Protein AF-A0AAE3GTF5-F1 (afdb_monomer)

Radius of gyration: 14.33 Å; Cα contacts (8 Å, |Δi|>4): 100; chains: 1; bounding box: 28×35×37 Å

Structure (mmCIF, N/CA/C/O backbone):
data_AF-A0AAE3GTF5-F1
#
_entry.id   AF-A0AAE3GTF5-F1
#
loop_
_atom_site.group_PDB
_atom_site.id
_atom_site.type_symbol
_atom_site.label_atom_id
_atom_site.label_alt_id
_atom_site.label_comp_id
_atom_site.label_asym_id
_atom_site.label_entity_id
_atom_site.label_seq_id
_atom_site.pdbx_PDB_ins_code
_atom_site.Cartn_x
_atom_site.Cartn_y
_atom_site.Cartn_z
_atom_site.occupancy
_atom_site.B_iso_or_equiv
_atom_site.auth_seq_id
_atom_site.auth_comp_id
_atom_site.auth_asym_id
_atom_site.auth_atom_id
_atom_site.pdbx_PDB_model_num
ATOM 1 N N . MET A 1 1 ? -5.995 -5.910 -2.922 1.00 58.06 1 MET A N 1
ATOM 2 C CA . MET A 1 1 ? -6.238 -7.184 -3.639 1.00 58.06 1 MET A CA 1
ATOM 3 C C . MET A 1 1 ? -7.594 -7.686 -3.205 1.00 58.06 1 MET A C 1
ATOM 5 O O . MET A 1 1 ? -7.802 -7.746 -1.999 1.00 58.06 1 MET A O 1
ATOM 9 N N . LYS A 1 2 ? -8.488 -7.978 -4.145 1.00 54.62 2 LYS A N 1
ATOM 10 C CA . LYS A 1 2 ? -9.819 -8.543 -3.888 1.00 54.62 2 LYS A CA 1
ATOM 11 C C . LYS A 1 2 ? -9.832 -9.997 -4.378 1.00 54.62 2 LYS A C 1
ATOM 13 O O . LYS A 1 2 ? -9.192 -10.263 -5.397 1.00 54.62 2 LYS A O 1
ATOM 18 N N . ASP A 1 3 ? -10.472 -10.915 -3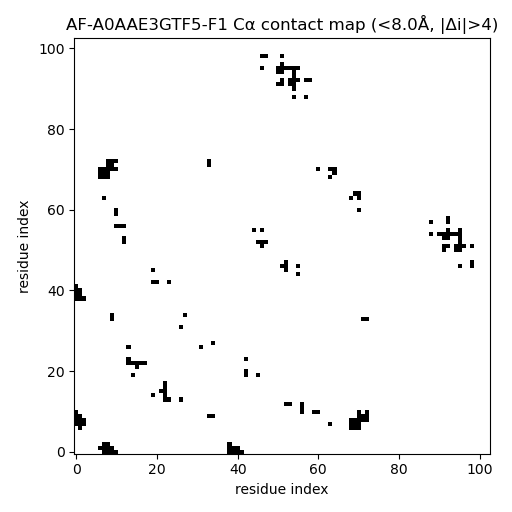.660 1.00 56.72 3 ASP A N 1
ATOM 19 C CA . ASP A 1 3 ? -10.790 -12.254 -4.183 1.00 56.72 3 ASP A CA 1
ATOM 20 C C . ASP A 1 3 ? -12.116 -12.250 -4.970 1.00 56.72 3 ASP A C 1
ATOM 22 O O . ASP A 1 3 ? -12.735 -11.201 -5.160 1.00 56.72 3 ASP A O 1
ATOM 26 N N . ALA A 1 4 ? -12.522 -13.421 -5.475 1.00 53.09 4 ALA A N 1
ATOM 27 C CA . ALA A 1 4 ? -13.746 -13.610 -6.259 1.00 53.09 4 ALA A CA 1
ATOM 28 C C . ALA A 1 4 ? -15.042 -13.281 -5.486 1.00 53.09 4 ALA A C 1
ATOM 30 O O . ALA A 1 4 ? -16.081 -13.090 -6.114 1.00 53.09 4 ALA A O 1
ATOM 31 N N . ASP A 1 5 ? -14.962 -13.162 -4.159 1.00 58.41 5 ASP A N 1
ATOM 32 C CA . ASP A 1 5 ? -16.067 -12.853 -3.250 1.00 58.41 5 ASP A CA 1
ATOM 33 C C . ASP A 1 5 ? -15.998 -11.399 -2.730 1.00 58.41 5 ASP A C 1
ATOM 35 O O . ASP A 1 5 ? -16.644 -11.048 -1.743 1.00 58.41 5 ASP A O 1
ATOM 39 N N . ASP A 1 6 ? -15.203 -10.541 -3.383 1.00 59.53 6 ASP A N 1
ATOM 40 C CA . ASP A 1 6 ? -14.965 -9.139 -3.009 1.00 59.53 6 ASP A CA 1
ATOM 41 C C . ASP A 1 6 ? -14.312 -8.960 -1.617 1.00 59.53 6 ASP A C 1
ATOM 43 O O . ASP A 1 6 ? -14.239 -7.845 -1.085 1.00 59.53 6 ASP A O 1
ATOM 47 N N . ASN A 1 7 ? -13.754 -10.026 -1.024 1.00 60.44 7 ASN A N 1
ATOM 48 C CA . ASN A 1 7 ? -12.992 -9.910 0.213 1.00 60.44 7 ASN A CA 1
ATOM 49 C C . ASN A 1 7 ? -11.632 -9.299 -0.103 1.00 60.44 7 ASN A C 1
ATOM 51 O O . ASN A 1 7 ? -10.881 -9.766 -0.964 1.00 60.44 7 ASN A O 1
ATOM 55 N N . VAL A 1 8 ? -11.256 -8.256 0.629 1.00 62.41 8 VAL A N 1
ATOM 56 C CA . VAL A 1 8 ? -9.901 -7.723 0.521 1.00 62.41 8 VAL A CA 1
ATOM 57 C C . VAL A 1 8 ? -8.921 -8.651 1.224 1.00 62.41 8 VAL A C 1
ATOM 59 O O . VAL A 1 8 ? -8.877 -8.719 2.447 1.00 62.41 8 VAL A O 1
ATOM 62 N N . VAL A 1 9 ? -8.098 -9.328 0.430 1.00 67.19 9 VAL A N 1
ATOM 63 C CA . VAL A 1 9 ? -7.171 -10.365 0.891 1.00 67.19 9 VAL A CA 1
ATOM 64 C C . VAL A 1 9 ? -5.861 -9.758 1.395 1.00 67.19 9 VAL A C 1
ATOM 66 O O . VAL A 1 9 ? -5.313 -10.220 2.387 1.00 67.19 9 VAL A O 1
ATOM 69 N N . TYR A 1 10 ? -5.347 -8.690 0.775 1.00 69.81 10 TYR A N 1
ATOM 70 C CA . TYR A 1 10 ? -4.054 -8.094 1.143 1.00 69.81 10 TYR A CA 1
ATOM 71 C C . TYR A 1 10 ? -3.989 -6.594 0.825 1.00 69.81 10 TYR A C 1
ATOM 73 O O . TYR A 1 10 ? -4.338 -6.152 -0.278 1.00 69.81 10 TYR A O 1
ATOM 81 N N . VAL A 1 11 ? -3.479 -5.826 1.795 1.00 75.44 11 VAL A N 1
AT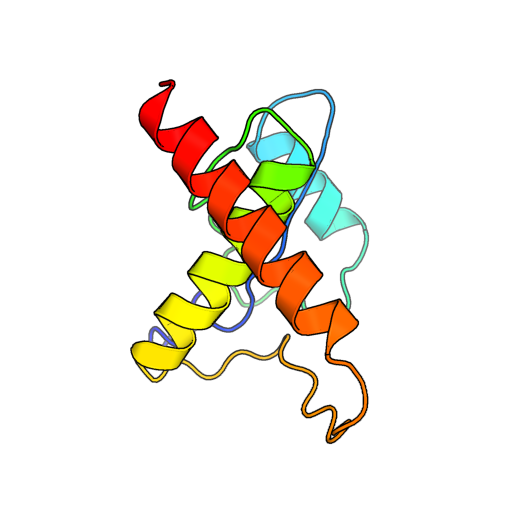OM 82 C CA . VAL A 1 11 ? -3.159 -4.392 1.695 1.00 75.44 11 VAL A CA 1
ATOM 83 C C . VAL A 1 11 ? -1.678 -4.199 2.017 1.00 75.44 11 VAL A C 1
ATOM 85 O O . VAL A 1 11 ? -1.230 -4.439 3.138 1.00 75.44 11 VAL A O 1
ATOM 88 N N . GLY A 1 12 ? -0.889 -3.759 1.047 1.00 75.81 12 GLY A N 1
ATOM 89 C CA . GLY A 1 12 ? 0.540 -3.536 1.237 1.00 75.81 12 GLY A CA 1
ATOM 90 C C . GLY A 1 12 ? 0.987 -2.236 0.603 1.00 75.81 12 GLY A C 1
ATOM 91 O O . GLY A 1 12 ? 0.309 -1.688 -0.260 1.00 75.81 12 GLY A O 1
ATOM 92 N N . LYS A 1 13 ? 2.164 -1.763 1.009 1.00 81.31 13 LYS A N 1
ATOM 93 C CA . LYS A 1 13 ? 2.834 -0.643 0.346 1.00 81.31 13 LYS A CA 1
ATOM 94 C C . LYS A 1 13 ? 3.940 -1.123 -0.585 1.00 81.31 13 LYS A C 1
ATOM 96 O O . LYS A 1 13 ? 4.650 -2.091 -0.288 1.00 81.31 13 LYS A O 1
ATOM 101 N N . ALA A 1 14 ? 4.134 -0.381 -1.665 1.00 81.56 14 ALA A N 1
ATOM 102 C CA . ALA A 1 14 ? 5.280 -0.491 -2.551 1.00 81.56 14 ALA A CA 1
ATOM 103 C C . ALA A 1 14 ? 5.969 0.874 -2.664 1.00 81.56 14 ALA A C 1
ATOM 105 O O . ALA A 1 14 ? 5.337 1.916 -2.527 1.00 81.56 14 ALA A O 1
ATOM 106 N N . SER A 1 15 ? 7.284 0.876 -2.873 1.00 79.19 15 SER A N 1
ATOM 107 C CA . SER A 1 15 ? 8.048 2.103 -3.098 1.00 79.19 15 SER A CA 1
ATOM 108 C C . SER A 1 15 ? 9.130 1.842 -4.131 1.00 79.19 15 SER A C 1
ATOM 110 O O . SER A 1 15 ? 9.879 0.861 -4.044 1.00 79.19 15 SER A O 1
ATOM 112 N N . TYR A 1 16 ? 9.194 2.726 -5.119 1.00 82.00 16 TYR A N 1
ATOM 113 C CA . TYR A 1 16 ? 10.160 2.669 -6.199 1.00 82.00 16 TYR A CA 1
ATOM 114 C C . TYR A 1 16 ? 10.437 4.075 -6.732 1.00 82.00 16 TYR A C 1
ATOM 116 O O . TYR A 1 16 ? 9.585 4.954 -6.637 1.00 82.00 16 TYR A O 1
ATOM 124 N N . LYS A 1 17 ? 11.640 4.288 -7.275 1.00 79.31 17 LYS A N 1
ATOM 125 C CA . LYS A 1 17 ? 11.972 5.505 -8.023 1.00 79.31 17 LYS A CA 1
ATOM 126 C C . LYS A 1 17 ? 11.514 5.288 -9.467 1.00 79.31 17 LYS A C 1
ATOM 128 O O . LYS A 1 17 ? 12.267 4.733 -10.260 1.00 79.31 17 LYS A O 1
ATOM 133 N N . GLY A 1 18 ? 10.261 5.629 -9.759 1.00 83.50 18 GLY A N 1
ATOM 134 C CA . GLY A 1 18 ? 9.618 5.371 -11.047 1.00 83.50 18 GLY A CA 1
ATOM 135 C C . GLY A 1 18 ? 8.103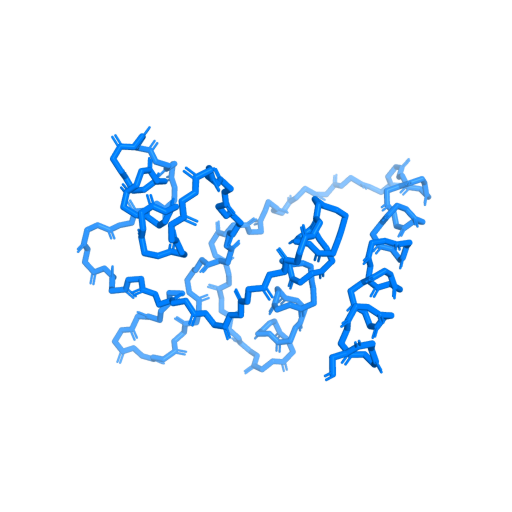 5.547 -10.966 1.00 83.50 18 GLY A C 1
ATOM 136 O O . GLY A 1 18 ? 7.610 6.272 -10.102 1.00 83.50 18 GLY A O 1
ATOM 137 N N . THR A 1 19 ? 7.361 4.877 -11.845 1.00 87.00 19 THR A N 1
ATOM 138 C CA . THR A 1 19 ? 5.893 4.939 -11.839 1.00 87.00 19 THR A CA 1
ATOM 139 C C . THR A 1 19 ? 5.288 4.044 -10.746 1.00 87.00 19 THR A C 1
ATOM 141 O O . THR A 1 19 ? 5.914 3.065 -10.322 1.00 87.00 19 THR A O 1
ATOM 144 N N . PRO A 1 20 ? 4.050 4.322 -10.299 1.00 83.62 20 PRO A N 1
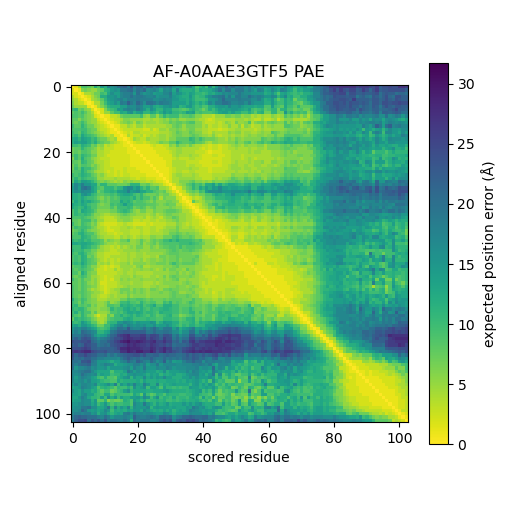ATOM 145 C CA . PRO A 1 20 ? 3.320 3.447 -9.380 1.00 83.62 20 PRO A CA 1
ATOM 146 C C . PRO A 1 20 ? 3.223 1.995 -9.872 1.00 83.62 20 PRO A C 1
ATOM 148 O O . PRO A 1 20 ? 3.412 1.068 -9.085 1.00 83.62 20 PRO A O 1
ATOM 151 N N . GLN A 1 21 ? 3.024 1.793 -11.180 1.00 83.94 21 GLN A N 1
ATOM 152 C CA . GLN A 1 21 ? 2.985 0.461 -11.785 1.00 83.94 21 GLN A CA 1
ATOM 153 C C . GLN A 1 21 ? 4.327 -0.266 -11.645 1.00 83.94 21 GLN A C 1
ATOM 155 O O . GLN A 1 21 ? 4.364 -1.398 -11.180 1.00 83.94 21 GLN A O 1
ATOM 160 N N . GLN A 1 22 ? 5.448 0.411 -11.916 1.00 85.69 22 GLN A N 1
ATOM 161 C CA . GLN A 1 22 ? 6.781 -0.1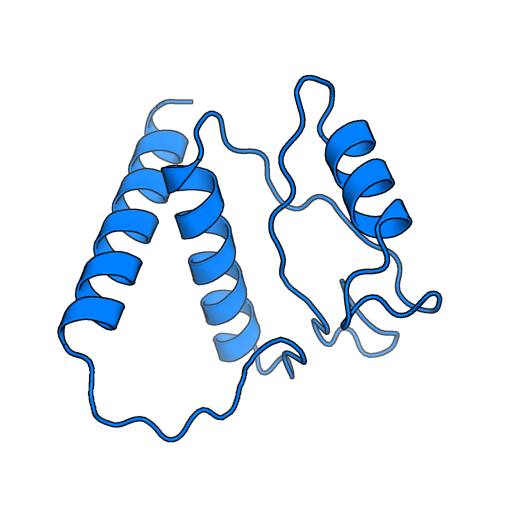68 -11.712 1.00 85.69 22 GLN A CA 1
ATOM 162 C C . GLN A 1 22 ? 7.045 -0.520 -10.241 1.00 85.69 22 GLN A C 1
ATOM 164 O O . GLN A 1 22 ? 7.732 -1.500 -9.944 1.00 85.69 22 GLN A O 1
ATOM 169 N N . ALA A 1 23 ? 6.506 0.269 -9.304 1.00 85.31 23 ALA A N 1
ATOM 170 C CA . ALA A 1 23 ? 6.586 -0.048 -7.883 1.00 85.31 23 ALA A CA 1
ATOM 171 C C . ALA A 1 23 ? 5.821 -1.334 -7.548 1.00 85.31 23 ALA A C 1
ATOM 173 O O . ALA A 1 23 ? 6.338 -2.163 -6.791 1.00 85.31 23 ALA A O 1
ATOM 174 N N . LEU A 1 24 ? 4.629 -1.504 -8.121 1.00 84.06 24 LEU A N 1
ATOM 175 C CA . LEU A 1 24 ? 3.809 -2.699 -7.965 1.00 84.06 24 LEU A CA 1
ATOM 176 C C . LEU A 1 24 ? 4.479 -3.932 -8.588 1.00 84.06 24 LEU A C 1
ATOM 178 O O . LEU A 1 24 ? 4.674 -4.925 -7.887 1.00 84.06 24 LEU A O 1
ATOM 182 N N . ASP A 1 25 ? 4.917 -3.849 -9.842 1.00 84.06 25 ASP A N 1
ATOM 183 C CA . ASP A 1 25 ? 5.548 -4.962 -10.564 1.00 84.06 25 ASP A CA 1
ATOM 184 C C . ASP A 1 25 ? 6.792 -5.464 -9.820 1.00 84.06 25 ASP A C 1
ATOM 186 O O . ASP A 1 25 ? 6.960 -6.660 -9.581 1.00 84.06 25 ASP A O 1
ATOM 190 N N . ARG A 1 26 ? 7.630 -4.537 -9.337 1.00 83.62 26 ARG A N 1
ATOM 191 C CA . ARG A 1 26 ? 8.814 -4.866 -8.531 1.00 83.62 26 ARG A CA 1
ATOM 192 C C . ARG A 1 26 ? 8.462 -5.466 -7.171 1.00 83.62 26 ARG A C 1
ATOM 194 O O . ARG A 1 26 ? 9.255 -6.212 -6.595 1.00 83.62 26 ARG A O 1
ATOM 201 N N . ARG A 1 27 ? 7.323 -5.089 -6.589 1.00 81.25 27 ARG A N 1
ATOM 202 C CA . ARG A 1 27 ? 6.858 -5.641 -5.310 1.00 81.25 27 ARG A CA 1
ATOM 203 C C . ARG A 1 27 ? 6.403 -7.086 -5.487 1.00 81.25 27 ARG A C 1
ATOM 205 O O . ARG A 1 27 ? 6.756 -7.908 -4.647 1.00 81.25 27 ARG A O 1
ATOM 212 N N . ILE A 1 28 ? 5.691 -7.375 -6.574 1.00 80.94 28 ILE A N 1
ATOM 213 C CA . ILE A 1 28 ? 5.244 -8.722 -6.948 1.00 80.94 28 ILE A CA 1
ATOM 214 C C . ILE A 1 28 ? 6.450 -9.608 -7.271 1.00 80.94 28 ILE A C 1
ATOM 216 O O . ILE A 1 28 ? 6.586 -10.692 -6.709 1.00 80.94 28 ILE A O 1
ATOM 220 N N . SER A 1 29 ? 7.388 -9.112 -8.085 1.00 79.44 29 SER A N 1
ATOM 221 C CA . SER A 1 29 ? 8.566 -9.873 -8.526 1.00 79.44 29 SER A CA 1
ATOM 222 C C . SER A 1 29 ? 9.504 -10.293 -7.388 1.00 79.44 29 SER A C 1
ATOM 224 O O . SER A 1 29 ? 10.375 -11.134 -7.585 1.00 79.44 29 SER A O 1
ATOM 226 N N . ARG A 1 30 ? 9.383 -9.676 -6.208 1.00 76.94 30 ARG A N 1
ATOM 227 C CA . ARG A 1 30 ? 10.198 -9.978 -5.023 1.00 76.94 30 ARG A CA 1
ATOM 228 C C . ARG A 1 30 ? 9.659 -11.131 -4.177 1.00 76.94 30 ARG A C 1
ATOM 230 O O . ARG A 1 30 ? 10.300 -11.443 -3.182 1.00 76.94 30 ARG A O 1
ATOM 237 N N . GLY A 1 31 ? 8.524 -11.729 -4.546 1.00 64.38 31 GLY A N 1
ATOM 238 C CA . GLY A 1 31 ? 7.938 -12.847 -3.807 1.00 64.38 31 GLY A CA 1
ATOM 239 C C . GLY A 1 31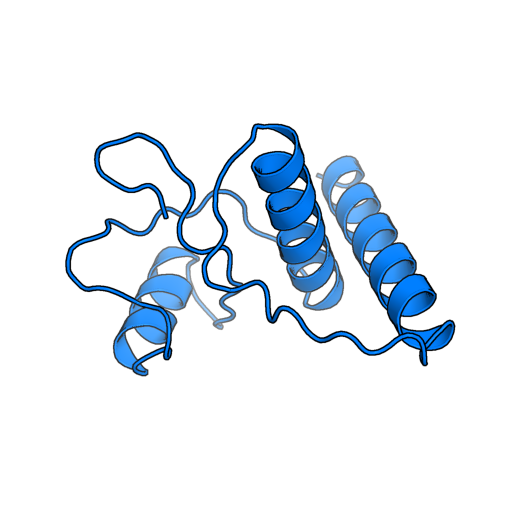 ? 7.495 -12.421 -2.411 1.00 64.38 31 GLY A C 1
ATOM 240 O O . GLY A 1 31 ? 8.074 -12.834 -1.416 1.00 64.38 31 GLY A O 1
ATOM 241 N N . HIS A 1 32 ? 6.509 -11.524 -2.329 1.00 65.56 32 HIS A N 1
ATOM 242 C CA . HIS A 1 32 ? 5.939 -11.151 -1.036 1.00 65.56 32 HIS A CA 1
ATOM 243 C C . HIS A 1 32 ? 5.110 -12.313 -0.475 1.00 65.56 32 HIS A C 1
ATOM 245 O O . HIS A 1 32 ? 4.236 -12.801 -1.183 1.00 65.56 32 HIS A O 1
ATOM 251 N N . ASP A 1 33 ? 5.308 -12.673 0.797 1.00 57.62 33 ASP A N 1
ATOM 252 C CA . ASP A 1 33 ? 4.767 -13.892 1.441 1.00 57.62 33 ASP A CA 1
ATOM 253 C C . ASP A 1 33 ? 3.235 -14.058 1.383 1.00 57.62 33 ASP A C 1
ATOM 255 O O . ASP A 1 33 ? 2.706 -15.138 1.610 1.00 57.62 33 ASP A O 1
ATOM 259 N N . HIS A 1 34 ? 2.513 -12.986 1.059 1.00 62.78 34 HIS A N 1
ATOM 260 C CA . HIS A 1 34 ? 1.049 -12.950 0.992 1.00 62.78 34 HIS A CA 1
ATOM 261 C C . HIS A 1 34 ? 0.508 -12.666 -0.420 1.00 62.78 34 HIS A C 1
ATOM 263 O O . HIS A 1 34 ? -0.680 -12.394 -0.583 1.00 62.78 34 HIS A O 1
ATOM 269 N N . TYR A 1 35 ? 1.369 -12.651 -1.443 1.00 65.12 35 TYR A N 1
ATOM 270 C CA . TYR A 1 35 ? 0.935 -12.537 -2.832 1.00 65.12 35 TYR A CA 1
ATOM 271 C C . TYR A 1 35 ? 0.508 -13.915 -3.343 1.00 65.12 35 TYR A C 1
ATOM 273 O O . TYR A 1 35 ? 1.344 -14.806 -3.474 1.00 65.12 35 TYR A O 1
ATOM 281 N N . SER A 1 36 ? -0.780 -14.073 -3.654 1.00 67.00 36 SER A N 1
ATOM 282 C CA . SER A 1 36 ? -1.267 -15.213 -4.432 1.00 67.00 36 SER A CA 1
ATOM 283 C C . SER A 1 36 ? -1.320 -14.825 -5.916 1.00 67.00 36 SER A C 1
ATOM 285 O O . SER A 1 36 ? -1.811 -13.739 -6.231 1.00 67.00 36 SER A O 1
ATOM 287 N N . PRO A 1 37 ? -0.836 -15.668 -6.845 1.00 66.75 37 PRO A N 1
ATOM 288 C CA . PRO A 1 37 ? -0.954 -15.407 -8.279 1.00 66.75 37 PRO A CA 1
ATOM 289 C C . PRO A 1 37 ? -2.413 -15.348 -8.764 1.00 66.75 37 PRO A C 1
ATOM 291 O O . PRO A 1 37 ? -2.667 -14.773 -9.820 1.00 66.75 37 PRO A O 1
ATOM 294 N N . ASP A 1 38 ? -3.358 -15.878 -7.984 1.00 69.31 38 ASP A N 1
ATOM 295 C CA . ASP A 1 38 ? -4.782 -15.935 -8.333 1.00 69.31 38 ASP A CA 1
ATOM 296 C C . ASP A 1 38 ? -5.540 -14.630 -8.031 1.00 69.31 38 ASP A C 1
ATOM 298 O O . ASP A 1 38 ? -6.705 -14.486 -8.402 1.00 69.31 38 ASP A O 1
ATOM 302 N N . VAL A 1 39 ? -4.901 -13.655 -7.370 1.00 69.81 39 VAL A N 1
ATOM 303 C CA . VAL A 1 39 ? -5.509 -12.347 -7.077 1.00 69.81 39 VAL A CA 1
ATOM 304 C C . VAL A 1 39 ? -4.897 -11.248 -7.935 1.00 69.81 39 VAL A C 1
ATOM 306 O O . VAL A 1 39 ? -3.679 -11.090 -8.017 1.00 69.81 39 VAL A O 1
ATOM 309 N N . LYS A 1 40 ? -5.748 -10.413 -8.542 1.00 73.06 40 LYS A N 1
ATOM 310 C CA . LYS A 1 40 ? -5.286 -9.256 -9.315 1.00 73.06 40 LYS A CA 1
ATOM 311 C C . LYS A 1 40 ? -4.935 -8.098 -8.367 1.00 73.06 40 LYS A C 1
ATOM 313 O O . LYS A 1 40 ? -5.798 -7.637 -7.612 1.00 73.06 40 LYS A O 1
ATOM 318 N N . PRO A 1 41 ? -3.685 -7.606 -8.364 1.00 77.38 41 PRO A N 1
ATOM 319 C CA . PRO A 1 41 ? -3.332 -6.420 -7.603 1.00 77.38 41 PRO A CA 1
ATOM 320 C C . PRO A 1 41 ? -3.869 -5.154 -8.276 1.00 77.38 41 PRO A C 1
ATOM 322 O O . PRO A 1 41 ? -3.954 -5.062 -9.498 1.00 77.38 41 PRO A O 1
ATOM 325 N N . GLU A 1 42 ? -4.187 -4.161 -7.453 1.00 82.62 42 GLU A N 1
ATOM 326 C CA . GLU A 1 42 ? -4.714 -2.866 -7.872 1.00 82.62 42 GLU A CA 1
ATOM 327 C C . GLU A 1 42 ? -4.020 -1.762 -7.071 1.00 82.62 42 GLU A C 1
ATOM 329 O O . GLU A 1 42 ? -3.745 -1.927 -5.877 1.00 82.62 42 GLU A O 1
ATOM 334 N N . ILE A 1 43 ? -3.724 -0.646 -7.736 1.00 84.19 43 ILE A N 1
ATOM 335 C CA . ILE A 1 43 ? -3.180 0.555 -7.104 1.00 84.19 43 ILE A CA 1
ATOM 336 C C . ILE A 1 43 ? -4.366 1.416 -6.678 1.00 84.19 43 ILE A C 1
ATOM 338 O O . ILE A 1 43 ? -5.010 2.033 -7.517 1.00 84.19 43 ILE A O 1
ATOM 342 N N . ILE A 1 44 ? -4.641 1.440 -5.376 1.00 82.31 44 ILE A N 1
ATOM 343 C CA . ILE A 1 44 ? -5.765 2.199 -4.809 1.00 82.31 44 ILE A CA 1
ATOM 344 C C . ILE A 1 44 ? -5.393 3.677 -4.635 1.00 82.31 44 ILE A C 1
ATOM 346 O O . ILE A 1 44 ? -6.223 4.554 -4.839 1.00 82.31 44 ILE A O 1
ATOM 350 N N . ASP A 1 45 ? -4.143 3.958 -4.252 1.00 81.56 45 ASP A N 1
ATOM 351 C CA . ASP A 1 45 ? -3.675 5.320 -4.007 1.00 81.56 45 ASP A CA 1
ATOM 352 C C . ASP A 1 45 ? -2.142 5.429 -4.120 1.00 81.56 45 ASP A C 1
ATOM 354 O O . ASP A 1 45 ? -1.418 4.431 -4.026 1.00 81.56 45 ASP A O 1
ATOM 358 N N . THR A 1 46 ? -1.637 6.648 -4.322 1.00 84.19 46 THR A N 1
ATOM 359 C CA . THR A 1 46 ? -0.209 6.967 -4.443 1.00 84.19 46 THR A CA 1
ATOM 360 C C . THR A 1 46 ? 0.164 8.159 -3.567 1.00 84.19 46 THR A C 1
ATOM 362 O O . THR A 1 46 ? -0.512 9.187 -3.540 1.00 84.19 46 THR A O 1
ATOM 365 N N . GLN A 1 47 ? 1.269 8.023 -2.837 1.00 83.12 47 GLN A N 1
ATOM 366 C CA . GLN A 1 47 ? 1.669 8.973 -1.801 1.00 83.12 47 GLN A CA 1
ATOM 367 C C . GLN A 1 47 ? 3.099 9.457 -2.036 1.00 83.12 47 GLN A C 1
ATOM 369 O O . GLN A 1 47 ? 3.984 8.660 -2.374 1.00 83.12 47 GLN A O 1
ATOM 374 N N . SER A 1 48 ? 3.326 10.754 -1.828 1.00 79.12 48 SER A N 1
ATOM 375 C CA . SER A 1 48 ? 4.586 11.437 -2.165 1.00 79.12 48 SER A CA 1
ATOM 376 C C . SER A 1 48 ? 5.751 11.036 -1.251 1.00 79.12 48 SER A C 1
ATOM 378 O O . SER A 1 48 ? 6.919 11.057 -1.646 1.00 79.12 48 SER A O 1
ATOM 380 N N . ASN A 1 49 ? 5.442 10.632 -0.015 1.00 80.94 49 ASN A N 1
ATOM 381 C CA . ASN A 1 49 ? 6.434 10.386 1.021 1.00 80.94 49 ASN A CA 1
ATOM 382 C C . ASN A 1 49 ? 6.227 9.043 1.744 1.00 80.94 49 ASN A C 1
ATOM 384 O O . ASN A 1 49 ? 5.155 8.431 1.749 1.00 80.94 49 ASN A O 1
ATOM 388 N N . LYS A 1 50 ? 7.298 8.546 2.375 1.00 75.56 50 LYS A N 1
ATOM 389 C CA . LYS A 1 50 ? 7.316 7.228 3.037 1.00 75.56 50 LYS A CA 1
ATOM 390 C C . LYS A 1 50 ? 6.358 7.143 4.231 1.00 75.56 50 LYS A C 1
ATOM 392 O O . LYS A 1 50 ? 5.868 6.056 4.536 1.00 75.56 50 LYS A O 1
ATOM 397 N N . ALA A 1 51 ? 6.130 8.254 4.932 1.00 74.19 51 ALA A N 1
ATOM 398 C CA . ALA A 1 51 ? 5.274 8.276 6.112 1.00 74.19 51 ALA A CA 1
ATOM 399 C C . ALA A 1 51 ? 3.790 8.216 5.727 1.00 74.19 51 ALA A C 1
ATOM 401 O O . ALA A 1 51 ? 3.067 7.403 6.297 1.00 74.19 51 ALA A O 1
ATOM 402 N N . ALA A 1 52 ? 3.386 8.979 4.713 1.00 74.12 52 ALA A N 1
ATOM 403 C CA . ALA A 1 52 ? 2.049 8.955 4.136 1.00 74.12 52 ALA A CA 1
ATOM 404 C C . ALA A 1 52 ? 1.732 7.591 3.504 1.00 74.12 52 ALA A C 1
ATOM 406 O O . ALA A 1 52 ? 0.694 7.013 3.803 1.00 74.12 52 ALA A O 1
ATOM 407 N N . ASN A 1 53 ? 2.686 6.970 2.794 1.00 79.56 53 ASN A N 1
ATOM 408 C CA . ASN A 1 53 ? 2.551 5.579 2.325 1.00 79.56 53 ASN A CA 1
ATOM 409 C C . ASN A 1 53 ? 2.276 4.582 3.465 1.00 79.56 53 ASN A C 1
ATOM 411 O O . ASN A 1 53 ? 1.538 3.615 3.299 1.00 79.56 53 ASN A O 1
ATOM 415 N N . ALA A 1 54 ? 2.891 4.788 4.633 1.00 76.38 54 ALA A N 1
ATOM 416 C CA . ALA A 1 54 ? 2.643 3.939 5.792 1.00 76.38 54 ALA A CA 1
ATOM 417 C C . ALA A 1 54 ? 1.306 4.256 6.486 1.00 76.38 54 ALA A C 1
ATOM 419 O O . ALA A 1 54 ? 0.763 3.372 7.140 1.00 76.38 54 ALA A O 1
ATOM 420 N N . GLY A 1 55 ? 0.805 5.489 6.372 1.00 78.25 55 GLY A N 1
ATOM 421 C CA . GLY A 1 55 ? -0.514 5.892 6.858 1.00 78.25 55 GLY A CA 1
ATOM 422 C C . GLY A 1 55 ? -1.643 5.351 5.988 1.00 78.25 55 GLY A C 1
ATOM 423 O O . GLY A 1 55 ? -2.587 4.789 6.531 1.00 78.25 55 GLY A O 1
ATOM 424 N N . ALA A 1 56 ? -1.492 5.425 4.664 1.00 80.31 56 ALA A N 1
ATOM 425 C CA . ALA A 1 56 ? -2.427 4.865 3.691 1.00 80.31 56 ALA A CA 1
ATOM 426 C C . ALA A 1 56 ? -2.632 3.360 3.914 1.00 80.31 56 ALA A C 1
ATOM 428 O O . ALA A 1 56 ? -3.761 2.889 4.003 1.00 80.31 56 ALA A O 1
ATOM 429 N N . GLU A 1 57 ? -1.540 2.605 4.085 1.00 81.75 57 GLU A N 1
ATOM 430 C CA . GLU A 1 57 ? -1.609 1.165 4.360 1.00 81.75 57 GLU A CA 1
ATOM 431 C C . GLU A 1 57 ? -2.453 0.859 5.610 1.00 81.75 57 GLU A C 1
ATOM 433 O O . GLU A 1 57 ? -3.280 -0.049 5.590 1.00 81.75 57 GLU A O 1
ATOM 438 N N . GLU A 1 58 ? -2.273 1.629 6.687 1.00 79.75 58 GLU A N 1
ATOM 439 C CA . GLU A 1 58 ? -3.024 1.440 7.931 1.00 79.75 58 GLU A CA 1
ATOM 440 C C . GLU A 1 58 ? -4.494 1.859 7.791 1.00 79.75 58 GLU A C 1
ATOM 442 O O . GLU A 1 58 ? -5.385 1.169 8.287 1.00 79.75 58 GLU A O 1
ATOM 447 N N . PHE A 1 59 ? -4.751 2.966 7.090 1.00 81.94 59 PHE A N 1
ATOM 448 C CA . PHE A 1 59 ? -6.096 3.463 6.821 1.00 81.94 59 PHE A CA 1
ATOM 449 C C . PHE A 1 59 ? -6.912 2.444 6.023 1.00 81.94 59 PHE A C 1
ATOM 451 O O . PHE A 1 59 ? -8.005 2.069 6.445 1.00 81.94 59 PHE A O 1
ATOM 458 N N . PHE A 1 60 ? -6.363 1.929 4.919 1.00 81.50 60 PHE A N 1
ATOM 459 C CA . PHE A 1 60 ? -7.055 0.947 4.088 1.00 81.50 60 PHE A CA 1
ATOM 460 C C . PHE A 1 60 ? -7.259 -0.385 4.811 1.00 81.50 60 PHE A C 1
ATOM 462 O O . PHE A 1 60 ? -8.334 -0.964 4.692 1.00 81.50 60 PHE A O 1
ATOM 469 N N . LYS A 1 61 ? -6.295 -0.848 5.621 1.00 79.56 61 LYS A N 1
ATOM 470 C CA . LYS A 1 61 ? -6.510 -2.024 6.486 1.00 79.56 61 LYS A CA 1
ATOM 471 C C . LYS A 1 61 ? -7.722 -1.827 7.399 1.00 79.56 61 LYS A C 1
ATOM 473 O O . LYS A 1 61 ? -8.623 -2.657 7.400 1.00 79.56 61 LYS A O 1
ATOM 478 N N . GLN A 1 62 ? -7.789 -0.708 8.121 1.00 78.75 62 GLN A N 1
ATOM 479 C CA . GLN A 1 62 ? -8.914 -0.434 9.022 1.00 78.75 62 GLN A CA 1
ATOM 480 C C . GLN A 1 62 ? -10.243 -0.251 8.277 1.00 78.75 62 GLN A C 1
ATOM 482 O O . GLN A 1 62 ? -11.283 -0.680 8.772 1.00 78.75 62 GLN A O 1
ATOM 487 N N . ALA A 1 63 ? -10.232 0.389 7.105 1.00 78.31 63 ALA A N 1
ATOM 488 C CA . ALA A 1 63 ? -11.431 0.598 6.300 1.00 78.31 63 ALA A CA 1
ATOM 489 C C . ALA A 1 63 ? -12.021 -0.734 5.816 1.00 78.31 63 ALA A C 1
ATOM 491 O O . ALA A 1 63 ? -13.211 -0.975 6.006 1.00 78.31 63 ALA A O 1
ATOM 492 N N . TYR A 1 64 ? -11.188 -1.618 5.265 1.00 77.56 64 TYR A N 1
ATOM 493 C CA . TYR A 1 64 ? -11.633 -2.929 4.796 1.00 77.56 64 TYR A CA 1
ATOM 494 C C . TYR A 1 64 ? -12.042 -3.856 5.942 1.00 77.56 64 TYR A C 1
ATOM 496 O O . TYR A 1 64 ? -13.043 -4.557 5.829 1.00 77.56 64 TYR A O 1
ATOM 504 N N . GLU A 1 65 ? -11.351 -3.800 7.081 1.00 74.44 65 GLU A N 1
ATOM 505 C CA . GLU A 1 65 ? -11.769 -4.520 8.287 1.00 74.44 65 GLU A CA 1
ATOM 506 C C . GLU A 1 65 ? -13.160 -4.072 8.766 1.00 74.44 65 GLU A C 1
ATOM 508 O O . GLU A 1 65 ? -14.016 -4.908 9.047 1.00 74.44 65 GLU A O 1
ATOM 513 N N . LYS A 1 66 ? -13.433 -2.760 8.797 1.00 75.62 66 LYS A N 1
ATOM 514 C CA . LYS A 1 66 ? -14.764 -2.229 9.146 1.00 75.62 66 LYS A CA 1
ATOM 515 C C . LYS A 1 66 ? -15.858 -2.627 8.156 1.00 75.62 66 LYS 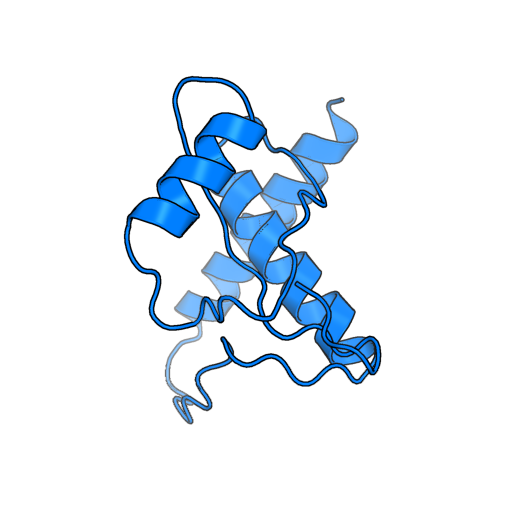A C 1
ATOM 517 O O . LYS A 1 66 ? -17.019 -2.682 8.543 1.00 75.62 66 LYS A O 1
ATOM 522 N N . GLN A 1 67 ? -15.498 -2.889 6.904 1.00 72.94 67 GLN A N 1
ATOM 523 C CA . GLN A 1 67 ? -16.412 -3.389 5.873 1.00 72.94 67 GLN A CA 1
ATOM 524 C C . GLN A 1 67 ? -16.637 -4.908 5.961 1.00 72.94 67 GLN A C 1
ATOM 526 O O . GLN A 1 67 ? -17.422 -5.446 5.189 1.00 72.94 67 GLN A O 1
ATOM 531 N N . GLY A 1 68 ? -15.983 -5.601 6.901 1.00 71.38 68 GLY A N 1
ATOM 532 C CA . GLY A 1 68 ? -16.119 -7.044 7.103 1.00 71.38 68 GLY A CA 1
ATOM 533 C C . GLY A 1 68 ? -15.148 -7.898 6.283 1.00 71.38 68 GLY A C 1
ATOM 534 O O . GLY A 1 68 ? -15.278 -9.121 6.284 1.00 71.38 68 GLY A O 1
ATOM 535 N N . ALA A 1 69 ? -14.165 -7.296 5.604 1.00 70.00 69 ALA A N 1
ATOM 536 C CA . ALA A 1 69 ? -13.190 -8.038 4.810 1.00 70.00 69 ALA A CA 1
ATOM 537 C C . ALA A 1 69 ? -12.199 -8.822 5.690 1.00 70.00 69 ALA A C 1
ATOM 539 O O . ALA A 1 69 ? -11.664 -8.311 6.679 1.00 70.00 69 ALA A O 1
ATOM 540 N N . LYS A 1 70 ? -11.891 -10.058 5.285 1.00 67.12 70 LYS A N 1
ATOM 541 C CA . LYS A 1 70 ? -10.895 -10.920 5.940 1.00 67.12 70 LYS A CA 1
ATOM 542 C C . LYS A 1 70 ? -9.490 -10.649 5.390 1.00 67.12 70 LYS A C 1
ATOM 544 O O . LYS A 1 70 ? -9.078 -11.218 4.385 1.00 67.12 70 LYS A O 1
ATOM 549 N N . LEU A 1 71 ? -8.744 -9.791 6.080 1.00 68.69 71 LEU A N 1
ATOM 550 C CA . LEU A 1 71 ? -7.372 -9.427 5.718 1.00 68.69 71 LEU A CA 1
ATOM 551 C C . LEU A 1 71 ? -6.362 -10.534 6.072 1.00 68.69 71 LEU A C 1
ATOM 553 O O . LEU A 1 71 ? -6.186 -10.860 7.243 1.00 68.69 71 LEU A O 1
ATOM 557 N N . THR A 1 72 ? -5.615 -11.046 5.090 1.00 67.00 72 THR A N 1
ATOM 558 C CA . THR A 1 72 ? -4.595 -12.102 5.304 1.00 67.00 72 THR A CA 1
ATOM 559 C C . THR A 1 72 ? -3.257 -11.584 5.837 1.00 67.0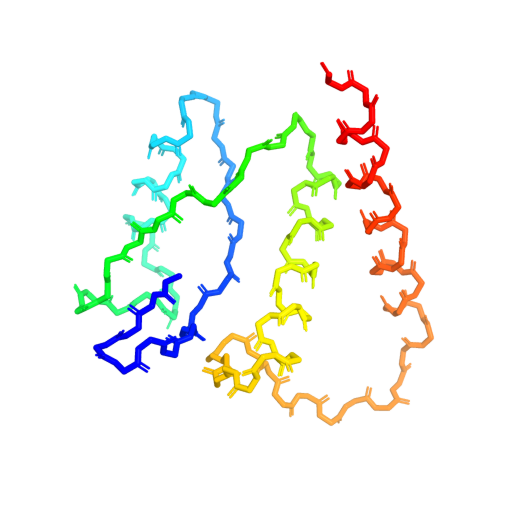0 72 THR A C 1
ATOM 561 O O . THR A 1 72 ? -2.425 -12.356 6.298 1.00 67.00 72 THR A O 1
ATOM 564 N N . ASN A 1 73 ? -3.039 -10.268 5.797 1.00 65.69 73 ASN A N 1
ATOM 565 C CA . ASN A 1 73 ? -1.845 -9.588 6.314 1.00 65.69 73 ASN A CA 1
ATOM 566 C C . ASN A 1 73 ? -1.998 -9.098 7.764 1.00 65.69 73 ASN A C 1
ATOM 568 O O . ASN A 1 73 ? -1.149 -8.343 8.253 1.00 65.69 73 ASN A O 1
ATOM 572 N N . LYS A 1 74 ? -3.101 -9.450 8.429 1.00 59.28 74 LYS A N 1
ATOM 573 C CA . LYS A 1 74 ? -3.291 -9.192 9.849 1.00 59.28 74 LYS A CA 1
ATOM 574 C C . LYS A 1 74 ? -2.643 -10.349 10.602 1.00 59.28 74 LYS A C 1
ATOM 576 O O . LYS A 1 74 ? -3.229 -11.416 10.723 1.00 59.28 74 LYS A O 1
ATOM 581 N N . GLU A 1 75 ? -1.423 -10.145 11.098 1.00 52.59 75 GLU A N 1
ATOM 582 C CA . GLU A 1 75 ? -0.933 -10.995 12.183 1.00 52.59 75 GLU A CA 1
ATOM 583 C C . GLU A 1 75 ? -1.934 -10.848 13.335 1.00 52.59 75 GLU A C 1
ATOM 585 O O . GLU A 1 75 ? -2.092 -9.749 13.878 1.00 52.59 75 GLU A O 1
ATOM 590 N N . GLU A 1 76 ? -2.611 -11.930 13.723 1.00 46.28 76 GLU A N 1
ATOM 591 C CA . GLU A 1 76 ? -3.262 -12.037 15.033 1.00 46.28 76 GLU A CA 1
ATOM 592 C C . GLU A 1 76 ? -2.179 -12.082 16.122 1.00 46.28 76 GLU A C 1
ATOM 594 O O . GLU A 1 76 ? -2.031 -13.039 16.875 1.00 46.28 76 GLU A O 1
ATOM 599 N N . ALA A 1 77 ? -1.351 -11.044 16.199 1.00 43.75 77 ALA A N 1
ATOM 600 C CA . ALA A 1 77 ? -0.434 -10.880 17.301 1.00 43.75 77 ALA A CA 1
ATOM 601 C C . ALA A 1 77 ? -1.256 -10.385 18.494 1.00 43.75 77 ALA A C 1
ATOM 603 O O . ALA A 1 77 ? -1.485 -9.185 18.667 1.00 43.75 77 ALA A O 1
ATOM 604 N N . LEU A 1 78 ? -1.699 -11.340 19.310 1.00 44.28 78 LEU A N 1
ATOM 605 C CA . LEU A 1 78 ? -1.995 -11.161 20.728 1.00 44.28 78 LEU A CA 1
ATOM 606 C C . LEU A 1 78 ? -0.749 -10.581 21.420 1.00 44.28 78 LEU A C 1
ATOM 608 O O . LEU A 1 78 ? 0.004 -11.296 22.068 1.00 44.28 78 LEU A O 1
ATOM 612 N N . ASP A 1 79 ? -0.484 -9.288 21.259 1.00 42.44 79 ASP A N 1
ATOM 613 C CA . ASP A 1 79 ? 0.579 -8.610 21.997 1.00 42.44 79 ASP A CA 1
ATOM 614 C C . ASP A 1 79 ? 0.038 -7.306 22.588 1.00 42.44 79 ASP A C 1
ATOM 616 O O . ASP A 1 79 ? 0.090 -6.223 21.997 1.00 42.44 79 ASP A O 1
ATOM 620 N N . MET A 1 80 ? -0.509 -7.439 23.799 1.00 43.31 80 MET A N 1
ATOM 621 C CA . MET A 1 80 ? -1.037 -6.379 24.670 1.00 43.31 80 MET A CA 1
ATOM 622 C C . MET A 1 80 ? 0.071 -5.449 25.219 1.00 43.31 80 MET A C 1
ATOM 624 O O . MET A 1 80 ? -0.066 -4.879 26.299 1.00 43.31 80 MET A O 1
ATOM 628 N N . GLY A 1 81 ? 1.193 -5.290 24.509 1.00 48.28 81 GLY A N 1
ATOM 629 C CA . GLY A 1 81 ? 2.418 -4.708 25.059 1.00 48.28 81 GLY A CA 1
ATOM 630 C C . GLY A 1 81 ? 2.822 -3.302 24.598 1.00 48.28 81 GLY A C 1
ATOM 631 O O . GLY A 1 81 ? 3.819 -2.788 25.099 1.00 48.28 81 GLY A O 1
ATOM 632 N N . ARG A 1 82 ? 2.168 -2.639 23.626 1.00 51.41 82 ARG A N 1
ATOM 633 C CA . ARG A 1 82 ? 2.814 -1.477 22.955 1.00 51.41 82 ARG A CA 1
ATOM 634 C C . ARG A 1 82 ? 1.935 -0.248 22.723 1.00 51.41 82 ARG A C 1
ATOM 636 O O . ARG A 1 82 ? 1.556 0.051 21.591 1.00 51.41 82 ARG A O 1
ATOM 643 N N . LYS A 1 83 ? 1.778 0.575 23.768 1.00 53.62 83 LYS A N 1
ATOM 644 C CA . LYS A 1 83 ? 1.319 1.983 23.677 1.00 53.62 83 LYS A CA 1
ATOM 645 C C . LYS A 1 83 ? 2.051 2.753 22.553 1.00 53.62 83 LYS A C 1
ATOM 647 O O . LYS A 1 83 ? 1.431 3.422 21.736 1.00 53.62 83 LYS A O 1
ATOM 652 N N . SER A 1 84 ? 3.352 2.492 22.391 1.00 58.09 84 SER A N 1
ATOM 653 C CA . SER A 1 84 ? 4.212 3.091 21.359 1.00 58.09 84 SER A CA 1
ATOM 654 C C . SER A 1 84 ? 3.899 2.686 19.908 1.00 58.09 84 SER A C 1
ATOM 656 O O . SER A 1 84 ? 4.276 3.408 18.982 1.00 58.09 84 SER A O 1
ATOM 658 N N . ARG A 1 85 ? 3.241 1.542 19.663 1.00 59.25 85 ARG A N 1
ATOM 659 C CA . ARG A 1 85 ? 2.893 1.091 18.300 1.00 59.25 85 ARG A CA 1
ATOM 660 C C . ARG A 1 85 ? 1.643 1.817 17.806 1.00 59.25 85 ARG A C 1
ATOM 662 O O . ARG A 1 85 ? 1.644 2.305 16.678 1.00 59.25 85 ARG A O 1
ATOM 669 N N . ARG A 1 86 ? 0.652 1.989 18.689 1.00 64.38 86 ARG A N 1
ATOM 670 C CA . ARG A 1 86 ? -0.563 2.777 18.432 1.00 64.38 86 ARG A CA 1
ATOM 671 C C . ARG A 1 86 ? -0.230 4.236 18.115 1.00 64.38 86 ARG A C 1
ATOM 673 O O . ARG A 1 86 ? -0.683 4.744 17.094 1.00 64.38 86 ARG A O 1
ATOM 680 N N . ASP A 1 87 ? 0.636 4.868 18.905 1.00 67.19 87 ASP A N 1
ATOM 681 C CA . ASP A 1 87 ? 1.036 6.269 18.690 1.00 67.19 87 ASP A CA 1
ATOM 682 C C . ASP A 1 87 ? 1.764 6.470 17.348 1.00 67.19 87 ASP A C 1
ATOM 684 O O . ASP A 1 87 ? 1.537 7.449 16.627 1.00 67.19 87 ASP A O 1
ATOM 688 N N . LYS A 1 88 ? 2.596 5.493 16.953 1.00 68.25 88 LYS A N 1
ATOM 689 C CA . LYS A 1 88 ? 3.256 5.485 15.640 1.00 68.25 88 LYS A CA 1
ATOM 690 C C . LYS A 1 88 ? 2.259 5.314 14.492 1.00 68.25 88 LYS A C 1
ATOM 692 O O . LYS A 1 88 ? 2.436 5.972 13.467 1.00 68.25 88 LYS A O 1
ATOM 697 N N . SER A 1 89 ? 1.240 4.464 14.631 1.00 65.88 89 SER A N 1
ATOM 698 C CA . SER A 1 89 ? 0.178 4.320 13.622 1.00 65.88 89 SER A CA 1
ATOM 699 C C . SER A 1 89 ? -0.665 5.592 13.505 1.00 65.88 89 SER A C 1
ATOM 701 O O . SER A 1 89 ? -0.879 6.065 12.392 1.00 65.88 89 SER A O 1
ATOM 703 N N . ILE A 1 90 ? -1.041 6.225 14.623 1.00 74.19 90 ILE A N 1
ATOM 704 C CA . ILE A 1 90 ? -1.773 7.506 14.626 1.00 74.19 90 ILE A CA 1
ATOM 705 C C . ILE A 1 90 ? -0.979 8.594 13.899 1.00 74.19 90 ILE A C 1
ATOM 707 O O . ILE A 1 90 ? -1.516 9.278 13.032 1.00 74.19 90 ILE A O 1
ATOM 711 N N . THR A 1 91 ? 0.314 8.727 14.199 1.00 75.31 91 THR A N 1
ATOM 712 C CA . THR A 1 91 ? 1.179 9.723 13.545 1.00 75.31 91 THR A CA 1
ATOM 713 C C . THR A 1 91 ? 1.273 9.504 12.033 1.00 75.31 91 THR A C 1
ATOM 715 O O . THR A 1 91 ? 1.286 10.463 11.266 1.00 75.31 91 THR A O 1
ATOM 718 N N . LYS A 1 92 ? 1.325 8.246 11.581 1.00 75.56 92 LYS A N 1
ATOM 719 C CA . LYS A 1 92 ? 1.340 7.920 10.148 1.00 75.56 92 LYS A CA 1
ATOM 720 C C . LYS A 1 92 ? 0.011 8.257 9.473 1.00 75.56 92 LYS A C 1
ATOM 722 O O . LYS A 1 92 ? 0.036 8.819 8.386 1.00 75.56 92 LYS A O 1
ATOM 727 N N . MET A 1 93 ? -1.119 7.955 10.117 1.00 72.88 93 MET A N 1
ATOM 728 C CA . MET A 1 93 ? -2.449 8.295 9.597 1.00 72.88 93 MET A CA 1
ATOM 729 C C . MET A 1 93 ? -2.637 9.810 9.469 1.00 72.88 93 MET A C 1
ATOM 731 O O . MET A 1 93 ? -3.133 10.265 8.448 1.00 72.88 93 MET A O 1
ATOM 735 N N . LYS A 1 94 ? -2.168 10.600 10.445 1.00 76.31 94 LYS A N 1
ATOM 736 C CA . LYS A 1 94 ? -2.194 12.070 10.347 1.00 76.31 94 LYS A CA 1
ATOM 737 C C . LYS A 1 94 ? -1.433 12.581 9.123 1.00 76.31 94 LYS A C 1
ATOM 739 O O . LYS A 1 94 ? -1.989 13.340 8.346 1.00 76.31 94 LYS A O 1
ATOM 744 N N . LYS A 1 95 ? -0.212 12.086 8.900 1.00 75.38 95 LYS A N 1
ATOM 745 C CA . LYS A 1 95 ? 0.599 12.465 7.730 1.00 75.38 95 LYS A CA 1
ATOM 746 C C . LYS A 1 95 ? -0.020 12.070 6.391 1.00 75.38 95 LYS A C 1
ATOM 748 O O . LYS A 1 95 ? 0.265 12.703 5.387 1.00 75.38 95 LYS A O 1
ATOM 753 N N . PHE A 1 96 ? -0.804 10.995 6.366 1.00 74.44 96 PHE A N 1
ATOM 754 C CA . PHE A 1 96 ? -1.561 10.606 5.181 1.00 74.44 96 PHE A CA 1
ATOM 755 C C . PHE A 1 96 ? -2.694 11.598 4.891 1.00 74.44 96 PHE A C 1
ATOM 757 O O . PHE A 1 96 ? -2.820 12.043 3.759 1.00 74.44 96 PHE A O 1
ATOM 764 N N . LEU A 1 97 ? -3.459 11.992 5.913 1.00 76.00 97 LEU A N 1
ATOM 765 C CA . LEU A 1 97 ? -4.511 13.005 5.769 1.00 76.00 97 LEU A CA 1
ATOM 766 C C . LEU A 1 97 ? -3.937 14.370 5.349 1.00 76.00 97 LEU A C 1
ATOM 768 O O . LEU A 1 97 ? -4.471 14.997 4.447 1.00 76.00 97 LEU A O 1
ATOM 772 N N . GLU A 1 98 ? -2.804 14.781 5.923 1.00 79.38 98 GLU A N 1
ATOM 773 C CA . GLU A 1 98 ? -2.107 16.016 5.528 1.00 79.38 98 GLU A CA 1
ATOM 774 C C . GLU A 1 98 ? -1.641 15.996 4.057 1.00 79.38 98 GLU A C 1
ATOM 776 O O . GLU A 1 98 ? -1.732 17.015 3.374 1.00 79.38 98 GLU A O 1
ATOM 781 N N . ASP A 1 99 ? -1.151 14.854 3.549 1.00 75.19 99 ASP A N 1
ATOM 782 C CA . ASP A 1 99 ? -0.752 14.711 2.134 1.00 75.19 99 ASP A CA 1
ATOM 783 C C . ASP A 1 99 ? -1.969 14.754 1.196 1.00 75.19 99 ASP A C 1
ATOM 785 O O . ASP A 1 99 ? -1.849 15.244 0.077 1.00 75.19 99 ASP A O 1
ATOM 789 N N . LEU A 1 100 ? -3.135 14.270 1.643 1.00 74.50 100 LEU A N 1
ATOM 790 C CA 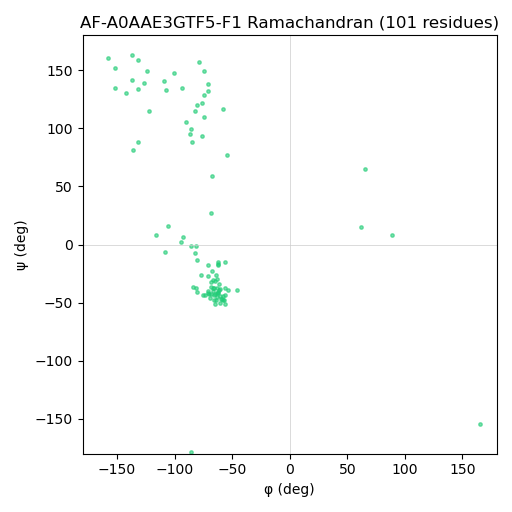. LEU A 1 100 ? -4.389 14.348 0.884 1.00 74.50 100 LEU A CA 1
ATOM 791 C C . LEU A 1 100 ? -4.922 15.782 0.784 1.00 74.50 100 LEU A C 1
ATOM 793 O O . LEU A 1 100 ? -5.331 16.178 -0.301 1.00 74.50 100 LEU A O 1
ATOM 797 N N . ASP A 1 101 ? -4.879 16.552 1.873 1.00 67.81 101 ASP A N 1
ATOM 798 C CA . ASP A 1 101 ? -5.333 17.954 1.894 1.00 67.81 101 ASP A CA 1
ATOM 799 C C . ASP A 1 101 ? -4.393 18.905 1.125 1.00 67.81 101 ASP A C 1
ATOM 801 O O . ASP A 1 101 ? -4.772 20.026 0.796 1.00 67.81 101 ASP A O 1
ATOM 805 N N . SER A 1 102 ? -3.154 18.478 0.855 1.00 62.03 102 SER A N 1
ATOM 806 C CA . SER A 1 102 ? -2.127 19.285 0.174 1.00 62.03 102 SER A CA 1
ATOM 807 C C . SER A 1 102 ? -2.051 19.056 -1.346 1.00 62.03 102 SER A C 1
ATOM 809 O O . SER A 1 102 ? -1.161 19.616 -1.993 1.00 62.03 102 SER A O 1
ATOM 811 N N . LYS A 1 103 ? -2.921 18.210 -1.907 1.00 53.97 103 LYS A N 1
ATOM 812 C CA . LYS A 1 103 ? -3.050 17.944 -3.351 1.00 53.97 103 LYS A CA 1
ATOM 813 C C . LYS A 1 103 ? -4.183 18.766 -3.957 1.00 53.97 103 LYS A C 1
ATOM 815 O O . LYS A 1 103 ? -4.009 19.171 -5.127 1.00 53.97 103 LYS A O 1
#

Mean predicted aligned error: 10.66 Å

Organism: NCBI:txid2699891

Secondary structure (DSSP, 8-state):
-B-TTS-B--------SS-HHHHHHHHHTT--TT--TTS--------SSHHHHHHHHHHHHHHHHHTT---TT------TT-HHHHHHHHHHHHHHHHHHHT-

Solvent-accessible surface area (backbone atoms only — not comparable to full-atom values): 6329 Å² total; per-residue (Å²): 54,44,50,100,82,70,32,40,39,44,77,77,78,65,80,57,98,70,52,73,64,58,16,48,53,56,46,59,76,66,65,48,96,79,69,56,93,91,42,64,80,72,86,88,77,89,62,98,44,76,54,23,39,55,7,48,38,52,50,52,48,54,53,41,46,74,72,68,30,66,51,72,77,59,78,86,70,90,64,99,77,52,76,71,56,56,54,51,50,52,54,20,38,51,44,26,52,54,56,60,77,72,109

Sequence (103 aa):
MKDADDNVVYVGKASYKGTPQQALDRRISRGHDHYSPDVKPEIIDTQSNKAANAGAEEFFKQAYEKQGAKLTNKEEALDMGRKSRRDKSITKMKKFLEDLDSK

pLDDT: mean 71.09, std 11.14, range [42.44, 87.0]

Foldseek 3Di:
DAAPVRADAEQDFFDDPDDPVVRVVVVVVVCDVRDDPRDDDDDPDDFPDPLLSLQVSLVVVVVSVVVVHDYNPDDPPPDPDPPPVVVSNVSSVVVNVVRVVVD